Protein AF-A0A7R9ZVK0-F1 (afdb_monomer_lite)

pLDDT: mean 82.73, std 11.58, range [37.91, 97.81]

Radius of gyration: 20.9 Å; chains: 1; bounding box: 47×35×54 Å

Foldseek 3Di:
DQVLLVCCVPPVVVSQVVVVVDDDDDPDNGSVVVHHHDPDPDDPDDPPLLVVLLVVLLVVLVVLVVQVVVCVVVVNDDAQQQKEKEWEDEPPDPNVVSVVVVVVVDDPVDPPVCVSNVYNHYHYHHDNPQDPPIDMDMDGNPD

Structure (mmCIF, N/CA/C/O backbone):
data_AF-A0A7R9ZVK0-F1
#
_entry.id   AF-A0A7R9ZVK0-F1
#
loop_
_atom_site.group_PDB
_atom_site.id
_atom_site.type_symbol
_atom_site.label_atom_id
_atom_site.label_alt_id
_atom_site.label_comp_id
_atom_site.label_asym_id
_atom_site.label_entity_id
_atom_site.label_seq_id
_atom_site.pdbx_PDB_ins_code
_atom_site.Cartn_x
_atom_site.Cartn_y
_atom_site.Cartn_z
_atom_site.occupancy
_atom_site.B_iso_or_equiv
_atom_site.auth_seq_id
_atom_site.auth_comp_id
_atom_site.auth_asym_id
_atom_site.auth_atom_id
_atom_site.pdbx_PDB_model_num
ATOM 1 N N . GLU A 1 1 ? -7.997 0.784 15.897 1.00 87.06 1 GLU A N 1
ATOM 2 C CA . GLU A 1 1 ? -8.650 1.640 16.918 1.00 87.06 1 GLU A CA 1
ATOM 3 C C . GLU A 1 1 ? -8.411 3.143 16.729 1.00 87.06 1 GLU A C 1
ATOM 5 O O . GLU A 1 1 ? -9.390 3.866 16.601 1.00 87.06 1 GLU A O 1
ATOM 10 N N . ASN A 1 2 ? -7.164 3.638 16.667 1.00 90.12 2 ASN A N 1
ATOM 11 C CA . ASN A 1 2 ? -6.885 5.091 16.640 1.00 90.12 2 ASN A CA 1
ATOM 12 C C . ASN A 1 2 ? -7.571 5.864 15.502 1.00 90.12 2 ASN A C 1
ATOM 14 O O . ASN A 1 2 ? -8.146 6.915 15.765 1.00 90.12 2 ASN A O 1
ATOM 18 N N . LEU A 1 3 ? -7.560 5.342 14.268 1.00 91.19 3 LEU A N 1
ATOM 19 C CA . LEU A 1 3 ? -8.238 6.001 13.144 1.00 91.19 3 LEU A CA 1
ATOM 20 C C . LEU A 1 3 ? -9.750 6.107 13.379 1.00 91.19 3 LEU A C 1
ATOM 22 O O . LEU A 1 3 ? -10.310 7.180 13.193 1.00 91.19 3 LEU A O 1
ATOM 26 N N . ALA A 1 4 ? -10.389 5.029 13.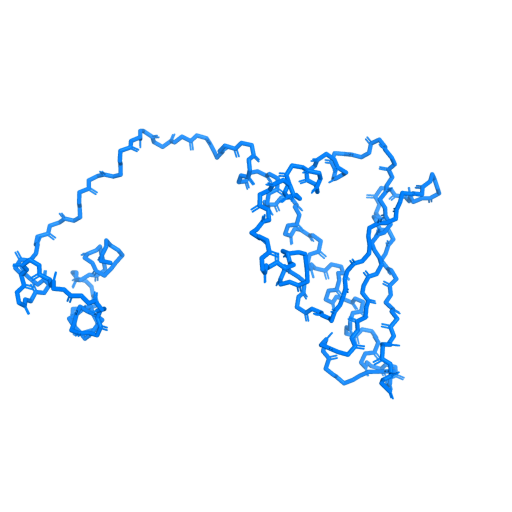847 1.00 92.88 4 ALA A N 1
ATOM 27 C CA . ALA A 1 4 ? -11.814 5.033 14.172 1.00 92.88 4 ALA A CA 1
ATOM 28 C C . ALA A 1 4 ? -12.135 6.108 15.227 1.00 92.88 4 ALA A C 1
ATOM 30 O O . ALA A 1 4 ? -13.077 6.876 15.054 1.00 92.88 4 ALA A O 1
ATOM 31 N N . ARG A 1 5 ? -11.304 6.232 16.275 1.00 93.06 5 ARG A N 1
ATOM 32 C CA . ARG A 1 5 ? -11.470 7.255 17.327 1.00 93.06 5 ARG A CA 1
ATOM 33 C C . ARG A 1 5 ? -11.295 8.674 16.782 1.00 93.06 5 ARG A C 1
ATOM 35 O O . ARG A 1 5 ? -12.055 9.560 17.155 1.00 93.06 5 ARG A O 1
ATOM 42 N N . ALA A 1 6 ? -10.333 8.885 15.883 1.00 92.56 6 ALA A N 1
ATOM 43 C CA . ALA A 1 6 ? -10.072 10.189 15.275 1.00 92.56 6 ALA A CA 1
ATOM 44 C C . ALA A 1 6 ? -11.215 10.663 14.358 1.00 92.56 6 ALA A C 1
ATOM 46 O O . ALA A 1 6 ? -11.490 11.860 14.300 1.00 92.56 6 ALA A O 1
ATOM 47 N N . VAL A 1 7 ? -11.895 9.743 13.661 1.00 94.75 7 VAL A N 1
ATOM 48 C CA . VAL A 1 7 ? -13.009 10.086 12.755 1.00 94.75 7 VAL A CA 1
ATOM 49 C C . VAL A 1 7 ? -14.382 10.081 13.433 1.00 94.75 7 VAL A C 1
ATOM 51 O O . VAL A 1 7 ? -15.333 10.616 12.863 1.00 94.75 7 VAL A O 1
ATOM 54 N N . ALA A 1 8 ? -14.500 9.528 14.646 1.00 95.56 8 ALA A N 1
ATOM 55 C CA . ALA A 1 8 ? -15.760 9.403 15.385 1.00 95.56 8 ALA A CA 1
ATOM 56 C C . ALA A 1 8 ? -16.574 10.706 15.541 1.00 95.56 8 ALA A C 1
ATOM 58 O O . ALA A 1 8 ? -17.798 10.627 15.439 1.00 95.56 8 ALA A O 1
ATOM 59 N N . PRO A 1 9 ? -15.972 11.903 15.723 1.00 94.75 9 PRO A N 1
ATOM 60 C CA . PRO A 1 9 ? -16.745 13.145 15.827 1.00 94.75 9 PRO A CA 1
ATOM 61 C C . PRO A 1 9 ? -17.498 13.545 14.549 1.00 94.75 9 PRO A C 1
ATOM 63 O O . PRO A 1 9 ? -18.431 14.338 14.623 1.00 94.75 9 PRO A O 1
ATOM 66 N N . VAL A 1 10 ? -17.090 13.029 13.383 1.00 97.06 10 VAL A N 1
ATOM 67 C CA . VAL A 1 10 ? -17.686 13.362 12.074 1.00 97.06 10 VAL A CA 1
ATOM 68 C C . VAL A 1 10 ? -18.463 12.175 11.506 1.00 97.06 10 VAL A C 1
ATOM 70 O O . VAL A 1 10 ? -19.576 12.333 11.015 1.00 97.06 10 VAL A O 1
ATOM 73 N N . LEU A 1 11 ? -17.893 10.973 11.595 1.00 97.31 11 LEU A N 1
ATOM 74 C CA . LEU A 1 11 ? -18.445 9.734 11.046 1.00 97.31 11 LEU A CA 1
ATOM 75 C C . LEU A 1 11 ? -18.948 8.822 12.172 1.00 97.31 11 LEU A C 1
ATOM 77 O O . LEU A 1 11 ? -18.554 7.665 12.249 1.00 97.31 11 LEU A O 1
ATOM 81 N N . CYS A 1 12 ? -19.790 9.345 13.066 1.00 96.31 12 CYS A N 1
ATOM 82 C CA . CYS A 1 12 ? -20.134 8.705 14.342 1.00 96.31 12 CYS A CA 1
ATOM 83 C C . CYS A 1 12 ? -20.680 7.273 14.210 1.00 96.31 12 CYS A C 1
ATOM 85 O O . CYS A 1 12 ? -20.154 6.369 14.854 1.00 96.31 12 CYS A O 1
ATOM 87 N N . HIS A 1 13 ? -21.677 7.044 13.351 1.00 97.44 13 HIS A N 1
ATOM 88 C CA . HIS A 1 13 ? -22.259 5.710 13.156 1.00 97.44 13 HIS A CA 1
ATOM 89 C C . HIS A 1 13 ? -21.244 4.730 12.553 1.00 97.44 13 HIS A C 1
ATOM 91 O O . HIS A 1 13 ? -21.041 3.650 13.090 1.00 97.44 13 HIS A O 1
ATOM 97 N N . LEU A 1 14 ? -20.527 5.142 11.500 1.00 97.81 14 LEU A N 1
ATOM 98 C CA . LEU A 1 14 ? -19.506 4.303 10.865 1.00 97.81 14 LEU A CA 1
ATOM 99 C C . LEU A 1 14 ? -18.353 3.982 11.823 1.00 97.81 14 LEU A C 1
ATOM 101 O O . LEU A 1 14 ? -17.822 2.877 11.819 1.00 97.81 14 LEU A O 1
ATOM 105 N N . ALA A 1 15 ? -17.944 4.954 12.634 1.00 96.56 15 ALA A N 1
ATOM 106 C CA . ALA A 1 15 ? -16.888 4.770 13.613 1.00 96.56 15 ALA A CA 1
ATOM 107 C C . ALA A 1 15 ? -17.302 3.772 14.703 1.00 96.56 15 ALA A C 1
ATOM 109 O O . ALA A 1 15 ? -16.479 2.947 15.094 1.00 96.56 15 ALA A O 1
ATOM 110 N N . GLU A 1 16 ? -18.560 3.810 15.150 1.00 96.38 16 GLU A N 1
ATOM 111 C CA . GLU A 1 16 ? -19.122 2.823 16.076 1.00 96.38 16 GLU A CA 1
ATOM 112 C C . GLU A 1 16 ? -19.218 1.435 15.426 1.00 96.38 16 GLU A C 1
ATOM 114 O O . GLU A 1 16 ? -18.773 0.462 16.026 1.00 96.38 16 GLU A O 1
ATOM 119 N N . ASP A 1 17 ? -19.679 1.329 14.179 1.00 97.00 17 ASP A N 1
ATOM 120 C CA . ASP A 1 17 ? -19.735 0.049 13.458 1.00 97.00 17 ASP A CA 1
ATOM 121 C C . ASP A 1 17 ? -18.341 -0.575 13.303 1.00 97.00 17 ASP A C 1
ATOM 123 O O . ASP A 1 17 ? -18.135 -1.757 13.591 1.00 97.00 17 ASP A O 1
ATOM 127 N N . VAL A 1 18 ? -17.348 0.233 12.909 1.00 95.50 18 VAL A N 1
ATOM 128 C CA . VAL A 1 18 ? -15.944 -0.196 12.849 1.00 95.50 18 VAL A CA 1
ATOM 129 C C . VAL A 1 18 ? -15.465 -0.617 14.232 1.00 95.50 18 VAL A C 1
ATOM 131 O O . VAL A 1 18 ? -14.829 -1.660 14.345 1.00 95.50 18 VAL A O 1
ATOM 134 N N . TRP A 1 19 ? -15.776 0.149 15.283 1.00 94.56 19 TRP A N 1
ATOM 135 C CA . TRP A 1 19 ? -15.425 -0.212 16.656 1.00 94.56 19 TRP A CA 1
ATOM 136 C C . TRP A 1 19 ? -15.979 -1.585 17.020 1.00 94.56 19 TRP A C 1
ATOM 138 O O . TRP A 1 19 ? -15.226 -2.415 17.516 1.00 94.56 19 TRP A O 1
ATOM 148 N N . GLN A 1 20 ? -17.248 -1.856 16.704 1.00 93.81 20 GLN A N 1
ATOM 149 C CA . GLN A 1 20 ? -17.891 -3.147 16.949 1.00 93.81 20 GLN A CA 1
ATOM 150 C C . GLN A 1 20 ? -17.300 -4.303 16.140 1.00 93.81 20 GLN A C 1
ATOM 152 O O . GLN A 1 20 ? -17.263 -5.433 16.631 1.00 93.81 20 GLN A O 1
ATOM 157 N N . ALA A 1 21 ? -16.790 -4.026 14.944 1.00 95.00 21 ALA A N 1
ATOM 158 C CA . ALA A 1 21 ? -16.187 -5.022 14.066 1.00 95.00 21 ALA A CA 1
ATOM 159 C C . ALA A 1 21 ? -14.704 -5.320 14.363 1.00 95.00 21 ALA A C 1
ATOM 161 O O . ALA A 1 21 ? -14.164 -6.288 13.823 1.00 95.00 21 ALA A O 1
ATOM 162 N N . LEU A 1 22 ? -14.018 -4.512 15.183 1.00 92.00 22 LEU A N 1
ATOM 163 C CA . LEU A 1 22 ? -12.599 -4.729 15.477 1.00 92.00 22 LEU A CA 1
ATOM 164 C C . LEU A 1 22 ? -12.378 -6.035 16.267 1.00 92.00 22 LEU A C 1
ATOM 166 O O . LEU A 1 22 ? -13.086 -6.283 17.249 1.00 92.00 22 LEU A O 1
ATOM 170 N N . PRO A 1 23 ? -11.386 -6.859 15.872 1.00 90.19 23 PRO A N 1
ATOM 171 C CA . PRO A 1 23 ? -11.084 -8.112 16.551 1.00 90.19 23 PRO A CA 1
ATOM 172 C C . PRO A 1 23 ? -10.446 -7.870 17.926 1.00 90.19 23 PRO A C 1
ATOM 174 O O . PRO A 1 23 ? -9.680 -6.925 18.111 1.00 90.19 23 PRO A O 1
ATOM 177 N N . GLY A 1 24 ? -10.705 -8.779 18.868 1.00 85.50 24 GLY A N 1
ATOM 178 C CA . GLY A 1 24 ? -10.161 -8.730 20.228 1.00 85.50 24 GLY A CA 1
ATOM 179 C C . GLY A 1 24 ? -11.076 -8.042 21.246 1.00 85.50 24 GLY A C 1
ATOM 180 O O . GLY A 1 24 ? -12.161 -7.556 20.925 1.00 85.50 24 GLY A O 1
ATOM 181 N N . THR A 1 25 ? -10.647 -8.046 22.510 1.00 78.75 25 THR A N 1
ATOM 182 C CA . THR A 1 25 ? -11.393 -7.417 23.607 1.00 78.75 25 THR A CA 1
ATOM 183 C C . THR A 1 25 ? -11.100 -5.926 23.634 1.00 78.75 25 THR A C 1
ATOM 185 O O . THR A 1 25 ? -9.965 -5.514 23.868 1.00 78.75 25 THR A O 1
ATOM 188 N N . ARG A 1 26 ? -12.135 -5.116 23.424 1.00 83.19 26 ARG A N 1
ATOM 189 C CA . ARG A 1 26 ? -12.048 -3.657 23.511 1.00 83.19 26 ARG A CA 1
ATOM 190 C C . ARG A 1 26 ? -12.162 -3.217 24.966 1.00 83.19 26 ARG A C 1
ATOM 192 O O . ARG A 1 26 ? -12.943 -3.789 25.721 1.00 83.19 26 ARG A O 1
ATOM 199 N N . ALA A 1 27 ? -11.385 -2.200 25.342 1.00 83.44 27 ALA A N 1
ATOM 200 C CA . ALA A 1 27 ? -11.432 -1.632 26.691 1.00 83.44 27 ALA A CA 1
ATOM 201 C C . ALA A 1 27 ? -12.814 -1.042 27.010 1.00 83.44 27 ALA A C 1
ATOM 203 O O . ALA A 1 27 ? -13.296 -1.186 28.127 1.00 83.44 27 ALA A O 1
ATOM 204 N N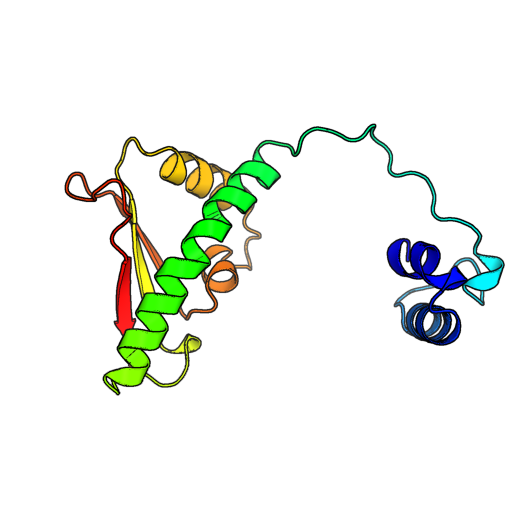 . GLU A 1 28 ? -13.457 -0.439 26.004 1.00 92.38 28 GLU A N 1
ATOM 205 C CA . GLU A 1 28 ? -14.764 0.199 26.133 1.00 92.38 28 GLU A CA 1
ATOM 206 C C . GLU A 1 28 ? -15.791 -0.400 25.160 1.00 92.38 28 GLU A C 1
ATOM 208 O O . GLU A 1 28 ? -15.455 -0.691 24.002 1.00 92.38 28 GLU A O 1
ATOM 213 N N . PRO A 1 29 ? -17.063 -0.536 25.580 1.00 92.31 29 PRO A N 1
ATOM 214 C CA . PRO A 1 29 ? -18.105 -1.160 24.773 1.00 92.31 29 PRO A CA 1
ATOM 215 C C . PRO A 1 29 ? -18.572 -0.290 23.601 1.00 92.31 29 PRO A C 1
ATOM 217 O O . PRO A 1 29 ? -19.192 -0.826 22.694 1.00 92.31 29 PRO A O 1
ATOM 220 N N . SER A 1 30 ? -18.273 1.014 23.592 1.00 94.75 30 SER A N 1
ATOM 221 C CA . SER A 1 30 ? -18.587 1.943 22.497 1.00 94.75 30 SER A CA 1
ATOM 222 C C . SER A 1 30 ? -17.431 2.910 22.269 1.00 94.75 30 SER A C 1
ATOM 224 O O . SER A 1 30 ? -16.738 3.306 23.211 1.00 94.75 30 SER A O 1
ATOM 226 N N . ILE A 1 31 ? -17.249 3.342 21.020 1.00 95.00 31 ILE A N 1
ATOM 227 C CA . ILE A 1 31 ? -16.191 4.286 20.665 1.00 95.00 31 ILE A CA 1
ATOM 228 C C . ILE A 1 31 ? -16.385 5.656 21.316 1.00 95.00 31 ILE A C 1
ATOM 230 O O . ILE A 1 31 ? -15.409 6.354 21.589 1.00 95.00 31 ILE A O 1
ATOM 234 N N . PHE A 1 32 ? -17.629 6.027 21.626 1.00 94.44 32 PHE A N 1
ATOM 235 C CA . PHE A 1 32 ? -17.945 7.293 22.291 1.00 94.44 32 PHE A CA 1
ATOM 236 C C . PHE A 1 32 ? -17.479 7.325 23.750 1.00 94.44 32 PHE A C 1
ATOM 238 O O . PHE A 1 32 ? -17.289 8.403 24.309 1.00 94.44 32 PHE A O 1
ATOM 245 N N . LEU A 1 33 ? -17.250 6.153 24.348 1.00 95.12 33 LEU A N 1
ATOM 246 C CA . LEU A 1 33 ? -16.676 6.010 25.686 1.00 95.12 33 LEU A CA 1
ATOM 247 C C . LEU A 1 33 ? -15.147 5.927 25.651 1.00 95.12 33 LEU A C 1
ATOM 249 O O . LEU A 1 33 ? -14.489 6.239 26.637 1.00 95.12 33 LEU A O 1
ATOM 253 N N . ALA A 1 34 ? -14.568 5.573 24.501 1.00 90.81 34 ALA A N 1
ATOM 254 C CA . ALA A 1 34 ? -13.130 5.388 24.358 1.00 90.81 34 ALA A CA 1
ATOM 255 C C . ALA A 1 34 ? -12.330 6.701 24.438 1.00 90.81 34 ALA A C 1
ATOM 257 O O . ALA A 1 34 ? -11.116 6.653 24.611 1.00 90.81 34 ALA A O 1
ATOM 258 N N . GLY A 1 35 ? -12.951 7.876 24.294 1.00 89.19 35 GLY A N 1
ATOM 259 C CA . GLY A 1 35 ? -12.259 9.173 24.311 1.00 89.19 35 GLY A CA 1
ATOM 260 C C . GLY A 1 35 ? -11.273 9.376 23.145 1.00 89.19 35 GLY A C 1
ATOM 261 O O . GLY A 1 35 ? -11.220 8.583 22.200 1.00 89.19 35 GLY A O 1
ATOM 262 N N . TRP A 1 36 ? -10.465 10.442 23.205 1.00 88.25 36 TRP A N 1
ATOM 263 C CA . TRP A 1 36 ? -9.548 10.826 22.119 1.00 88.25 36 TRP A CA 1
ATOM 264 C C . TRP A 1 36 ? -8.323 9.911 22.005 1.00 88.25 36 TRP A C 1
ATOM 266 O O . TRP A 1 36 ? -7.741 9.518 23.019 1.00 88.25 36 TRP A O 1
ATOM 276 N N . CYS A 1 37 ? -7.905 9.594 20.773 1.00 84.62 37 CYS A N 1
ATOM 277 C CA . CYS A 1 37 ? -6.726 8.764 20.529 1.00 84.62 37 CYS A CA 1
ATOM 278 C C . CYS A 1 37 ? -5.486 9.332 21.232 1.00 84.62 37 CYS A C 1
ATOM 280 O O . CYS A 1 37 ? -5.244 10.541 21.204 1.00 84.62 37 CYS A O 1
ATOM 282 N N . ALA A 1 38 ? -4.694 8.451 21.852 1.00 80.12 38 ALA A N 1
ATOM 283 C CA . ALA A 1 38 ? -3.431 8.866 22.443 1.00 80.12 38 ALA A CA 1
ATOM 284 C C . ALA A 1 38 ? -2.547 9.497 21.351 1.00 80.12 38 ALA A C 1
ATOM 286 O O . ALA A 1 38 ? -2.537 8.990 20.222 1.00 80.12 38 ALA A O 1
ATOM 287 N N . PRO A 1 39 ? -1.828 10.592 21.654 1.00 75.31 39 PRO A N 1
ATOM 288 C CA . PRO A 1 39 ? -0.873 11.151 20.713 1.00 75.31 39 PRO A CA 1
ATOM 289 C C . PRO A 1 39 ? 0.129 10.067 20.316 1.00 75.31 39 PRO A C 1
ATOM 291 O O . PRO A 1 39 ? 0.570 9.277 21.155 1.00 75.31 39 PRO A O 1
ATOM 294 N N . PHE A 1 40 ? 0.466 10.011 19.028 1.00 70.88 40 PHE A N 1
ATOM 295 C CA . PHE A 1 40 ? 1.482 9.083 18.554 1.00 70.88 40 PHE A CA 1
ATOM 296 C C . PHE A 1 40 ? 2.804 9.393 19.274 1.00 70.88 40 PHE A C 1
ATOM 298 O O . PHE A 1 40 ? 3.211 10.558 19.308 1.00 70.88 40 PHE A O 1
ATOM 305 N N . PRO A 1 41 ? 3.461 8.398 19.895 1.00 67.44 41 PRO A N 1
ATOM 306 C CA . PRO A 1 41 ? 4.759 8.616 20.510 1.00 67.44 41 PRO A CA 1
ATOM 307 C C . PRO A 1 41 ? 5.766 8.960 19.407 1.00 67.44 41 PRO A C 1
ATOM 309 O O . PRO A 1 41 ? 6.062 8.137 18.545 1.00 67.44 41 PRO A O 1
ATOM 312 N N . GLY A 1 42 ? 6.251 10.201 19.428 1.00 62.44 42 GLY A N 1
ATOM 313 C CA . GLY A 1 42 ? 7.143 10.765 18.418 1.00 62.44 42 GLY A CA 1
ATOM 314 C C . GLY A 1 42 ? 6.575 12.068 17.862 1.00 62.44 42 GLY A C 1
ATOM 315 O O . GLY A 1 42 ? 5.520 12.080 17.234 1.00 62.44 42 GLY A O 1
ATOM 316 N N . SER A 1 43 ? 7.287 13.177 18.092 1.00 55.88 43 SER A N 1
ATOM 317 C CA . SER A 1 43 ? 7.141 14.411 17.304 1.00 55.88 43 SER A CA 1
ATOM 318 C C . SER A 1 43 ? 7.049 14.049 15.828 1.00 55.88 43 SER A C 1
ATOM 320 O O . SER A 1 43 ? 7.746 13.119 15.461 1.00 55.88 43 SER A O 1
ATOM 322 N N . VAL A 1 44 ? 6.262 14.754 15.010 1.00 59.97 44 VAL A N 1
ATOM 323 C CA . VAL A 1 44 ? 6.224 14.619 13.538 1.00 59.97 44 VAL A CA 1
ATOM 324 C C . VAL A 1 44 ? 7.647 14.401 13.002 1.00 59.97 44 VAL A C 1
ATOM 326 O O . VAL A 1 44 ? 8.406 15.353 12.841 1.00 59.97 44 VAL A O 1
ATOM 329 N N . VAL A 1 45 ? 8.057 13.137 12.863 1.00 61.03 45 VAL A N 1
ATOM 330 C CA . VAL A 1 45 ? 9.420 12.784 12.478 1.00 61.03 45 VAL A CA 1
ATOM 331 C C . VAL A 1 45 ? 9.389 12.863 10.972 1.00 61.03 45 VAL A C 1
ATOM 333 O O . VAL A 1 45 ? 8.497 12.279 10.348 1.00 61.03 45 VAL A O 1
ATOM 336 N N . GLU A 1 46 ? 10.342 13.587 10.391 1.00 71.19 46 GLU A N 1
ATOM 337 C CA . GLU A 1 46 ? 10.667 13.413 8.980 1.00 71.19 46 GLU A CA 1
ATOM 338 C C . GLU A 1 46 ? 10.609 11.917 8.643 1.00 71.19 46 GLU A C 1
ATOM 340 O O . GLU A 1 46 ? 11.149 11.112 9.414 1.00 71.19 46 GLU A O 1
ATOM 345 N N . PRO A 1 47 ? 9.922 11.512 7.559 1.00 73.69 47 PRO A N 1
ATOM 346 C CA . PRO A 1 47 ? 9.725 10.102 7.279 1.00 73.69 47 PRO A CA 1
ATOM 347 C C . PRO A 1 47 ? 11.083 9.409 7.308 1.00 73.69 47 PRO A C 1
ATOM 349 O O . PRO A 1 47 ? 12.006 9.871 6.640 1.00 73.69 47 PRO A O 1
ATOM 352 N N . GLY A 1 48 ? 11.233 8.349 8.107 1.00 81.56 48 GLY A N 1
ATOM 353 C CA . GLY A 1 48 ? 12.489 7.601 8.170 1.00 81.56 48 GLY A CA 1
ATOM 354 C C . GLY A 1 48 ? 12.902 7.099 6.783 1.00 81.56 48 GLY A C 1
ATOM 355 O O . GLY A 1 48 ? 12.071 7.047 5.873 1.00 81.56 48 GLY A O 1
ATOM 356 N N . ALA A 1 49 ? 14.169 6.706 6.619 1.00 82.69 49 ALA A N 1
ATOM 357 C CA . ALA A 1 49 ? 14.686 6.207 5.339 1.00 82.69 49 ALA A CA 1
ATOM 358 C C . ALA A 1 49 ? 13.750 5.180 4.652 1.00 82.69 49 ALA A C 1
ATOM 360 O O . ALA A 1 49 ? 13.382 5.434 3.507 1.00 82.69 49 ALA A O 1
ATOM 361 N N . PRO A 1 50 ? 13.177 4.178 5.360 1.00 82.00 50 PRO A N 1
ATOM 362 C CA . PRO A 1 50 ? 12.194 3.255 4.780 1.00 82.00 50 PRO A CA 1
ATOM 363 C C . PRO A 1 50 ? 10.975 3.910 4.123 1.00 82.00 50 PRO A C 1
ATOM 365 O O . PRO A 1 50 ? 10.517 3.483 3.067 1.00 82.00 50 PRO A O 1
ATOM 368 N N . VAL A 1 51 ? 10.420 4.952 4.749 1.00 84.88 51 VAL A N 1
ATOM 369 C CA . VAL A 1 51 ? 9.215 5.627 4.248 1.00 84.88 51 VAL A CA 1
ATOM 370 C C . VAL A 1 51 ? 9.552 6.492 3.034 1.00 84.88 51 VAL A C 1
ATOM 372 O O . VAL A 1 51 ? 8.727 6.619 2.128 1.00 84.88 51 VAL A O 1
ATOM 375 N N . ARG A 1 52 ? 10.759 7.072 2.990 1.00 86.50 52 ARG A N 1
ATOM 376 C CA . ARG A 1 52 ? 11.246 7.807 1.814 1.00 86.50 52 ARG A CA 1
ATOM 377 C C . ARG A 1 52 ? 11.521 6.861 0.648 1.00 86.50 52 ARG A C 1
ATOM 379 O O . ARG A 1 52 ? 10.961 7.080 -0.420 1.00 86.50 52 ARG A O 1
ATOM 386 N N . ALA A 1 53 ? 12.246 5.770 0.891 1.00 85.12 53 ALA A N 1
ATOM 387 C CA . ALA A 1 53 ? 12.493 4.730 -0.101 1.00 85.12 53 ALA A CA 1
ATOM 388 C C . ALA A 1 53 ? 11.180 4.170 -0.673 1.00 85.12 53 ALA A C 1
ATOM 390 O O . ALA A 1 53 ? 11.028 4.070 -1.888 1.00 85.12 53 ALA A O 1
ATOM 391 N N . LEU A 1 54 ? 10.180 3.900 0.182 1.00 86.06 54 LEU A N 1
ATOM 392 C CA . LEU A 1 54 ? 8.850 3.463 -0.261 1.00 86.06 54 LEU A CA 1
ATOM 393 C C . LEU A 1 54 ? 8.164 4.504 -1.148 1.00 86.06 54 LEU A C 1
ATOM 395 O O . LEU A 1 54 ? 7.567 4.147 -2.160 1.00 86.06 54 LEU A O 1
ATOM 399 N N . ARG A 1 55 ? 8.227 5.788 -0.781 1.00 86.56 55 ARG A N 1
ATOM 400 C CA . ARG A 1 55 ? 7.629 6.872 -1.571 1.00 86.56 55 ARG A CA 1
ATOM 401 C C . ARG A 1 55 ? 8.255 6.968 -2.960 1.00 86.56 55 ARG A C 1
ATOM 403 O O . ARG A 1 55 ? 7.525 7.154 -3.927 1.00 86.56 55 ARG A O 1
ATOM 410 N N . GLU A 1 56 ? 9.571 6.831 -3.054 1.00 85.44 56 GLU A N 1
ATOM 411 C CA . GLU A 1 56 ? 10.286 6.871 -4.331 1.00 85.44 56 GLU A CA 1
ATOM 412 C C . GLU A 1 56 ? 9.999 5.618 -5.169 1.00 85.44 56 GLU A C 1
ATOM 414 O O . GLU A 1 56 ? 9.667 5.734 -6.345 1.00 85.44 56 GLU A O 1
ATOM 419 N N . ALA A 1 57 ? 9.974 4.427 -4.564 1.00 84.31 57 ALA A N 1
ATOM 420 C CA . ALA A 1 57 ? 9.590 3.199 -5.264 1.00 84.31 57 ALA A CA 1
ATOM 421 C C . ALA A 1 57 ? 8.126 3.216 -5.746 1.00 84.31 57 ALA A C 1
ATOM 423 O O . ALA A 1 57 ? 7.811 2.670 -6.803 1.00 84.31 57 ALA A O 1
ATOM 424 N N . LEU A 1 58 ? 7.217 3.873 -5.012 1.00 87.81 58 LEU A N 1
ATOM 425 C CA . LEU A 1 58 ? 5.826 4.060 -5.437 1.00 87.81 58 LEU A CA 1
ATOM 426 C C . LEU A 1 58 ? 5.704 4.885 -6.725 1.00 87.81 58 LEU A C 1
ATOM 428 O O . LEU A 1 58 ? 4.727 4.694 -7.450 1.00 87.81 58 LEU A O 1
ATOM 432 N N . ALA A 1 59 ? 6.677 5.747 -7.041 1.00 86.00 59 ALA A N 1
ATOM 433 C CA . ALA A 1 59 ? 6.679 6.506 -8.291 1.00 86.00 59 ALA A CA 1
ATOM 434 C C . ALA A 1 59 ? 6.757 5.587 -9.522 1.00 86.00 59 ALA A C 1
ATOM 436 O O . ALA A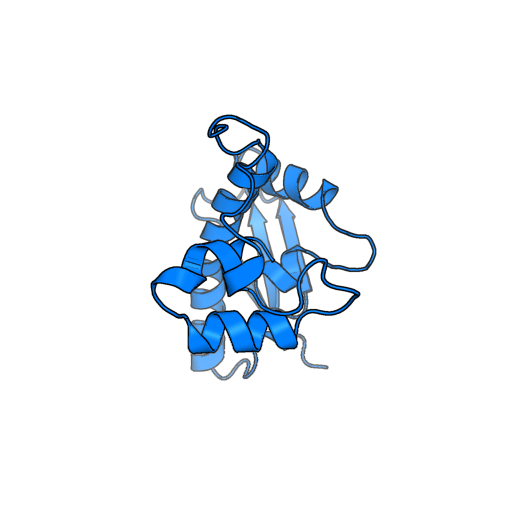 1 59 ? 6.157 5.891 -10.549 1.00 86.00 59 ALA A O 1
ATOM 437 N N . LEU A 1 60 ? 7.376 4.405 -9.398 1.00 85.56 60 LEU A N 1
ATOM 438 C CA . LEU A 1 60 ? 7.426 3.407 -10.471 1.00 85.56 60 LEU A CA 1
ATOM 439 C C . LEU A 1 60 ? 6.056 2.803 -10.812 1.00 85.56 60 LEU A C 1
ATOM 441 O O . LEU A 1 60 ? 5.893 2.209 -11.877 1.00 85.56 60 LEU A O 1
ATOM 445 N N . ARG A 1 61 ? 5.035 2.951 -9.955 1.00 88.62 61 ARG A N 1
ATOM 446 C CA . ARG A 1 61 ? 3.699 2.410 -10.255 1.00 88.62 61 ARG A CA 1
ATOM 447 C C . ARG A 1 61 ? 3.080 3.048 -11.491 1.00 88.62 61 ARG A C 1
ATOM 449 O O . ARG A 1 61 ? 2.344 2.372 -12.203 1.00 88.62 61 ARG A O 1
ATOM 456 N N . GLU A 1 62 ? 3.346 4.325 -11.742 1.00 89.44 62 GLU A N 1
ATOM 457 C CA . GLU A 1 62 ? 2.814 5.024 -12.911 1.00 89.44 62 GLU A CA 1
ATOM 458 C C . GLU A 1 62 ? 3.353 4.445 -14.234 1.00 89.44 62 GLU A C 1
ATOM 460 O O . GLU A 1 62 ? 2.535 3.984 -15.040 1.00 89.44 62 GLU A O 1
ATOM 465 N N . PRO A 1 63 ? 4.679 4.348 -14.460 1.00 87.50 63 PRO A N 1
ATOM 466 C CA . PRO A 1 63 ? 5.210 3.749 -15.680 1.00 87.50 63 PRO A CA 1
ATOM 467 C C . PRO A 1 63 ? 4.899 2.246 -15.799 1.00 87.50 63 PRO A C 1
ATOM 469 O O . PRO A 1 63 ? 4.595 1.791 -16.905 1.00 87.50 63 PRO A O 1
ATOM 472 N N . VAL A 1 64 ? 4.864 1.478 -14.696 1.00 88.69 64 VAL A N 1
ATOM 473 C CA . VAL A 1 64 ? 4.427 0.064 -14.731 1.00 88.69 64 VAL A CA 1
ATOM 474 C C . VAL A 1 64 ? 2.972 -0.049 -15.195 1.00 88.69 64 VAL A C 1
ATOM 476 O O . VAL A 1 64 ? 2.671 -0.820 -16.106 1.00 88.69 64 VAL A O 1
ATOM 479 N N . ASN A 1 65 ? 2.061 0.748 -14.630 1.00 90.69 65 ASN A N 1
ATOM 480 C CA . ASN A 1 65 ? 0.656 0.745 -15.040 1.00 90.69 65 ASN A CA 1
ATOM 481 C C . ASN A 1 65 ? 0.485 1.169 -16.503 1.00 90.69 65 ASN A C 1
ATOM 483 O O . ASN A 1 65 ? -0.325 0.580 -17.220 1.00 90.69 65 ASN A O 1
ATOM 487 N N . ALA A 1 66 ? 1.259 2.153 -16.968 1.00 89.62 66 ALA A N 1
ATOM 488 C CA . ALA A 1 66 ? 1.248 2.569 -18.365 1.00 89.62 66 ALA A CA 1
ATOM 489 C C . ALA A 1 66 ? 1.724 1.447 -19.303 1.00 89.62 66 ALA A C 1
ATOM 491 O O . ALA A 1 66 ? 1.165 1.263 -20.386 1.00 89.62 66 ALA A O 1
ATOM 492 N N . ALA A 1 67 ? 2.740 0.678 -18.903 1.00 88.88 67 ALA A N 1
ATOM 493 C CA . ALA A 1 67 ? 3.187 -0.494 -19.645 1.00 88.88 67 ALA A CA 1
ATOM 494 C C . ALA A 1 67 ? 2.114 -1.599 -19.663 1.00 88.88 67 ALA A C 1
ATOM 496 O O . ALA A 1 67 ? 1.816 -2.126 -20.737 1.00 88.88 67 ALA A O 1
ATOM 497 N N . LEU A 1 68 ? 1.474 -1.884 -18.522 1.00 89.62 68 LEU A N 1
ATOM 498 C CA . LEU A 1 68 ? 0.407 -2.889 -18.420 1.00 89.62 68 LEU A CA 1
ATOM 499 C C . LEU A 1 68 ? -0.768 -2.522 -19.327 1.00 89.62 68 LEU A C 1
ATOM 501 O O . LEU A 1 68 ? -1.304 -3.361 -20.045 1.00 89.62 68 LEU A O 1
ATOM 505 N N . GLU A 1 69 ? -1.139 -1.245 -19.349 1.00 91.06 69 GLU A N 1
ATOM 506 C CA . GLU A 1 69 ? -2.238 -0.764 -20.176 1.00 91.06 69 GLU A CA 1
ATOM 507 C C . GLU A 1 69 ? -1.917 -0.813 -21.677 1.00 91.06 69 GLU A C 1
ATOM 509 O O . GLU A 1 69 ? -2.785 -1.136 -22.489 1.00 91.06 69 GLU A O 1
ATOM 514 N N . ARG A 1 70 ? -0.662 -0.555 -22.070 1.00 89.19 70 ARG A N 1
ATOM 515 C CA . ARG A 1 70 ? -0.213 -0.775 -23.455 1.00 89.19 70 ARG A CA 1
ATOM 516 C C . ARG A 1 70 ? -0.326 -2.247 -23.848 1.00 89.19 70 ARG A C 1
ATOM 518 O O . ARG A 1 70 ? -0.831 -2.537 -24.931 1.00 89.19 70 ARG A O 1
ATOM 525 N N . ALA A 1 71 ? 0.088 -3.159 -22.971 1.00 87.12 71 ALA A N 1
ATOM 526 C CA . ALA A 1 71 ? 0.004 -4.596 -23.216 1.00 87.12 71 ALA A CA 1
ATOM 527 C C . ALA A 1 71 ? -1.454 -5.086 -23.327 1.00 87.12 71 ALA A C 1
ATOM 529 O O . ALA A 1 71 ? -1.770 -5.850 -24.241 1.00 87.12 71 ALA A O 1
ATOM 530 N N . ARG A 1 72 ? -2.368 -4.571 -22.488 1.00 88.31 72 ARG A N 1
ATOM 531 C CA . ARG A 1 72 ? -3.815 -4.838 -22.609 1.00 88.31 72 ARG A CA 1
ATOM 532 C C . ARG A 1 72 ? -4.384 -4.373 -23.941 1.00 88.31 72 ARG A C 1
ATOM 534 O O . ARG A 1 72 ? -5.086 -5.126 -24.609 1.00 88.31 72 ARG A O 1
ATOM 541 N N . LYS A 1 73 ? -4.055 -3.150 -24.365 1.00 89.38 73 LYS A N 1
ATOM 542 C CA . LYS A 1 73 ? -4.510 -2.599 -25.654 1.00 89.38 73 LYS A CA 1
ATOM 543 C C . LYS A 1 73 ? -3.975 -3.377 -26.855 1.00 89.38 73 LYS A C 1
ATOM 545 O O . LYS A 1 73 ? -4.657 -3.450 -27.871 1.00 89.38 73 LYS A O 1
ATOM 550 N N . ALA A 1 74 ? -2.786 -3.965 -26.733 1.00 88.50 74 ALA A N 1
ATOM 551 C CA . ALA A 1 74 ? -2.211 -4.850 -27.742 1.00 88.50 74 ALA A CA 1
ATOM 552 C C . ALA A 1 74 ? -2.822 -6.268 -27.735 1.00 88.50 74 ALA A C 1
ATOM 554 O O . ALA A 1 74 ? -2.483 -7.072 -28.598 1.00 88.50 74 ALA A O 1
ATOM 555 N N . GLY A 1 75 ? -3.705 -6.585 -26.779 1.00 86.19 75 GLY A N 1
ATOM 556 C CA . GLY A 1 75 ? -4.304 -7.912 -26.626 1.00 86.19 75 GLY A CA 1
ATOM 557 C C . GLY A 1 75 ? -3.338 -8.974 -26.096 1.00 86.19 75 GLY A C 1
ATOM 558 O O . GLY A 1 75 ? -3.641 -10.159 -26.186 1.00 86.19 75 GLY A O 1
ATOM 559 N N . ALA A 1 76 ? -2.182 -8.568 -25.562 1.00 82.81 76 ALA A N 1
ATOM 560 C CA . ALA A 1 76 ? -1.149 -9.485 -25.084 1.00 82.81 76 ALA A CA 1
ATOM 561 C C . ALA A 1 76 ? -1.454 -10.069 -23.692 1.00 82.81 76 ALA A C 1
ATOM 563 O O . ALA A 1 76 ? -0.890 -11.094 -23.332 1.00 82.81 76 ALA A O 1
ATOM 564 N N . MET A 1 77 ? -2.315 -9.412 -22.904 1.00 81.25 77 MET A N 1
ATOM 565 C CA . MET A 1 77 ? -2.701 -9.839 -21.552 1.00 81.25 77 MET A CA 1
ATOM 566 C C . MET A 1 77 ? -4.028 -9.212 -21.123 1.00 81.25 77 MET A C 1
ATOM 568 O O . MET A 1 77 ? -4.388 -8.129 -21.593 1.00 81.25 77 MET A O 1
ATOM 572 N N . GLY A 1 78 ? -4.745 -9.879 -20.216 1.00 79.81 78 GLY A N 1
ATOM 573 C CA . GLY A 1 78 ? -5.987 -9.377 -19.635 1.00 79.81 78 GLY A CA 1
ATOM 574 C C . GLY A 1 78 ? -5.760 -8.806 -18.238 1.00 79.81 78 GLY A C 1
ATOM 575 O O . GLY A 1 78 ? -5.922 -7.602 -17.996 1.00 79.81 78 GLY A O 1
ATOM 576 N N . ALA A 1 79 ? -5.363 -9.669 -17.304 1.00 85.81 79 ALA A N 1
ATOM 577 C CA . ALA A 1 79 ? -5.148 -9.292 -15.912 1.00 85.81 79 ALA A CA 1
ATOM 578 C C . ALA A 1 79 ? -3.691 -8.869 -15.661 1.00 85.81 79 ALA A C 1
ATOM 580 O O . ALA A 1 79 ? -2.759 -9.430 -16.221 1.00 85.81 79 ALA A O 1
ATOM 581 N N . ALA A 1 80 ? -3.467 -7.901 -14.761 1.00 84.44 80 ALA A N 1
ATOM 582 C CA . ALA A 1 80 ? -2.098 -7.528 -14.363 1.00 84.44 80 ALA A CA 1
ATOM 583 C C . ALA A 1 80 ? -1.349 -8.688 -13.680 1.00 84.44 80 ALA A C 1
ATOM 585 O O . ALA A 1 80 ? -0.134 -8.795 -13.786 1.00 84.44 80 ALA A O 1
ATOM 586 N N . LEU A 1 81 ? -2.095 -9.583 -13.028 1.00 88.12 81 LEU A N 1
ATOM 587 C CA . LEU A 1 81 ? -1.580 -10.794 -12.389 1.00 88.12 81 LEU A CA 1
ATOM 588 C C . LEU A 1 81 ? -1.120 -11.876 -13.382 1.00 88.12 81 LEU A C 1
ATOM 590 O O . LEU A 1 81 ? -0.726 -12.941 -12.935 1.00 88.12 81 LEU A O 1
ATOM 594 N N . GLU A 1 82 ? -1.189 -11.635 -14.691 1.00 87.75 82 GLU A N 1
ATOM 595 C CA . GLU A 1 82 ? -0.617 -12.503 -15.736 1.00 87.75 82 GLU A CA 1
ATOM 596 C C . GLU A 1 82 ? 0.739 -11.970 -16.233 1.00 87.75 82 GLU A C 1
ATOM 598 O O . GLU A 1 82 ? 1.336 -12.530 -17.152 1.00 87.75 82 GLU A O 1
ATOM 603 N N . ALA A 1 83 ? 1.198 -10.838 -15.692 1.00 89.25 83 ALA A N 1
ATOM 604 C CA . ALA A 1 83 ? 2.392 -10.148 -16.152 1.00 89.25 83 ALA A CA 1
ATOM 605 C C . ALA A 1 83 ? 3.557 -10.340 -15.182 1.00 89.25 83 ALA A C 1
ATOM 607 O O . ALA A 1 83 ? 3.417 -10.090 -13.985 1.00 89.25 83 ALA A O 1
ATOM 608 N N . LYS A 1 84 ? 4.733 -10.641 -15.727 1.00 90.88 84 LYS A N 1
ATOM 609 C CA . LYS A 1 84 ? 6.019 -10.446 -15.065 1.00 90.88 84 LYS A CA 1
ATOM 610 C C . LYS A 1 84 ? 6.582 -9.086 -15.472 1.00 90.88 84 LYS A C 1
ATOM 612 O O . LYS A 1 84 ? 6.699 -8.785 -16.660 1.00 90.88 84 LYS A O 1
ATOM 617 N N . ALA A 1 85 ? 6.920 -8.257 -14.488 1.00 88.88 85 ALA A N 1
ATOM 618 C CA . ALA A 1 85 ? 7.525 -6.952 -14.717 1.00 88.88 85 ALA A CA 1
ATOM 619 C C . ALA A 1 85 ? 9.041 -7.008 -14.526 1.00 88.88 85 ALA A C 1
ATOM 621 O O . ALA A 1 85 ? 9.516 -7.344 -13.444 1.00 88.88 85 ALA A O 1
ATOM 622 N N . THR A 1 86 ? 9.793 -6.619 -15.550 1.00 90.06 86 THR A N 1
ATOM 623 C CA . THR A 1 86 ? 11.243 -6.442 -15.467 1.00 90.06 86 THR A CA 1
ATOM 624 C C . THR A 1 86 ? 11.555 -4.952 -15.411 1.00 90.06 86 THR A C 1
ATOM 626 O O . THR A 1 86 ? 11.284 -4.210 -16.359 1.00 90.06 86 THR A O 1
ATOM 629 N N . ILE A 1 87 ? 12.099 -4.510 -14.281 1.00 86.56 87 ILE A N 1
ATOM 630 C CA . ILE A 1 87 ? 12.463 -3.120 -14.014 1.00 86.56 87 ILE A CA 1
ATOM 631 C C . ILE A 1 87 ? 13.969 -2.993 -14.209 1.00 86.56 87 ILE A C 1
ATOM 633 O O . ILE A 1 87 ? 14.747 -3.583 -13.458 1.00 86.56 87 ILE A O 1
ATOM 637 N N . TYR A 1 88 ? 14.375 -2.226 -15.216 1.00 86.25 88 TYR A N 1
ATOM 638 C CA . TYR A 1 88 ? 15.779 -1.942 -15.473 1.00 86.25 88 TYR A CA 1
ATOM 639 C C . TYR A 1 88 ? 16.184 -0.685 -14.722 1.00 86.25 88 TYR A C 1
ATOM 641 O O . TYR A 1 88 ? 15.577 0.370 -14.892 1.00 86.25 88 TYR A O 1
ATOM 649 N N . VAL A 1 89 ? 17.213 -0.814 -13.894 1.00 84.94 89 VAL A N 1
ATOM 650 C CA . VAL A 1 89 ? 17.674 0.248 -13.006 1.00 84.94 89 VAL A CA 1
ATOM 651 C C . VAL A 1 89 ? 19.149 0.501 -13.274 1.00 84.94 89 VAL A C 1
ATOM 653 O O . VAL A 1 89 ? 19.963 -0.426 -13.276 1.00 84.94 89 VAL A O 1
ATOM 656 N N . HIS A 1 90 ? 19.515 1.767 -13.466 1.00 81.69 90 HIS A N 1
ATOM 657 C CA . HIS A 1 90 ? 20.918 2.128 -13.641 1.00 81.69 90 HIS A CA 1
ATOM 658 C C . HIS A 1 90 ? 21.708 1.852 -12.341 1.00 81.69 90 HIS A C 1
ATOM 660 O O . HIS A 1 90 ? 21.235 2.239 -11.260 1.00 81.69 90 HIS A O 1
ATOM 666 N N . PRO A 1 91 ? 22.924 1.261 -12.389 1.00 78.31 91 PRO A N 1
ATOM 667 C CA . PRO A 1 91 ? 23.643 0.816 -11.186 1.00 78.31 91 PRO A CA 1
ATOM 668 C C . PRO A 1 91 ? 23.989 1.911 -10.173 1.00 78.31 91 PRO A C 1
ATOM 670 O O . PRO A 1 91 ? 24.238 1.609 -9.005 1.00 78.31 91 PRO A O 1
ATOM 673 N N . THR A 1 92 ? 24.026 3.171 -10.614 1.00 77.88 92 THR A N 1
ATOM 674 C CA . THR A 1 92 ? 24.318 4.346 -9.774 1.00 77.88 92 THR A CA 1
ATOM 675 C C . THR A 1 92 ? 23.079 5.176 -9.427 1.00 77.88 92 THR A C 1
ATOM 677 O O . THR A 1 92 ? 23.218 6.286 -8.915 1.00 77.88 92 THR A O 1
ATOM 680 N N . SER A 1 93 ? 21.876 4.704 -9.759 1.00 80.94 93 SER A N 1
ATOM 681 C CA . SER A 1 93 ? 20.640 5.433 -9.466 1.00 80.94 93 SER A CA 1
ATOM 682 C C . SER A 1 93 ? 20.312 5.408 -7.969 1.00 80.94 93 SER A C 1
ATOM 684 O O . SER A 1 93 ? 20.577 4.428 -7.270 1.00 80.94 93 SER A O 1
ATOM 686 N N . ALA A 1 94 ? 19.670 6.472 -7.479 1.00 80.62 94 ALA A N 1
ATOM 687 C CA . ALA A 1 94 ? 19.103 6.493 -6.127 1.00 80.62 94 ALA A CA 1
ATOM 688 C C . ALA A 1 94 ? 18.008 5.424 -5.954 1.00 80.62 94 ALA A C 1
ATOM 690 O O . ALA A 1 94 ? 17.848 4.854 -4.876 1.00 80.62 94 ALA A O 1
ATOM 691 N N . LEU A 1 95 ? 17.307 5.089 -7.043 1.00 82.25 95 LEU A N 1
ATOM 692 C CA . LEU A 1 95 ? 16.283 4.056 -7.051 1.00 82.25 95 LEU A CA 1
ATOM 693 C C . LEU A 1 95 ? 16.836 2.683 -6.661 1.00 82.25 95 LEU A C 1
ATOM 695 O O . LEU A 1 95 ? 16.190 1.981 -5.888 1.00 82.25 95 LEU A O 1
ATOM 699 N N . LYS A 1 96 ? 18.035 2.316 -7.129 1.00 83.62 96 LYS A N 1
ATOM 700 C CA . LYS A 1 96 ? 18.691 1.072 -6.710 1.00 83.62 96 LYS A CA 1
ATOM 701 C C . LYS A 1 96 ? 18.802 0.999 -5.188 1.00 83.62 96 LYS A C 1
ATOM 703 O O . LYS A 1 96 ? 18.377 0.011 -4.597 1.00 83.62 96 LYS A O 1
ATOM 708 N N . GLN A 1 97 ? 19.331 2.052 -4.566 1.00 82.75 97 GLN A N 1
ATOM 709 C CA . GLN A 1 97 ? 19.494 2.097 -3.116 1.00 82.75 97 GLN A CA 1
ATOM 710 C C . GLN A 1 97 ? 18.140 1.979 -2.403 1.00 82.75 97 GLN A C 1
ATOM 712 O O . GLN A 1 97 ? 18.017 1.221 -1.448 1.00 82.75 97 GLN A O 1
ATOM 717 N N . ASN A 1 98 ? 17.102 2.656 -2.897 1.00 84.81 98 ASN A N 1
ATOM 718 C CA . ASN A 1 98 ? 15.760 2.556 -2.323 1.00 84.81 98 ASN A CA 1
ATOM 719 C C . ASN A 1 98 ? 15.175 1.144 -2.431 1.00 84.81 98 ASN A C 1
ATOM 721 O O . ASN A 1 98 ? 14.559 0.656 -1.485 1.00 84.81 98 ASN A O 1
ATOM 725 N N . LEU A 1 99 ? 15.348 0.478 -3.576 1.00 84.50 99 LEU A N 1
ATOM 726 C CA . LEU A 1 99 ? 14.886 -0.896 -3.769 1.00 84.50 99 LEU A CA 1
ATOM 727 C C . LEU A 1 99 ? 15.656 -1.861 -2.860 1.00 84.50 99 LEU A C 1
ATOM 729 O O . LEU A 1 99 ? 15.044 -2.736 -2.252 1.00 84.50 99 LEU A O 1
ATOM 733 N N . GLU A 1 100 ? 16.965 -1.673 -2.690 1.00 84.31 100 GLU A N 1
ATOM 734 C CA . GLU A 1 100 ? 17.763 -2.435 -1.724 1.00 84.31 100 GLU A CA 1
ATOM 735 C C . GLU A 1 100 ? 17.269 -2.199 -0.287 1.00 84.31 100 GLU A C 1
ATOM 737 O O . GLU A 1 100 ? 17.003 -3.165 0.430 1.00 84.31 100 GLU A O 1
ATOM 742 N N . GLU A 1 101 ? 17.042 -0.945 0.117 1.00 84.69 101 GLU A N 1
ATOM 743 C CA . GLU A 1 101 ? 16.499 -0.601 1.439 1.00 84.69 101 GLU A CA 1
ATOM 744 C C . GLU A 1 101 ? 15.133 -1.258 1.692 1.00 84.69 101 GLU A C 1
ATOM 746 O O . GLU A 1 101 ? 14.883 -1.773 2.783 1.00 84.69 101 GLU A O 1
ATOM 751 N N . LEU A 1 102 ? 14.256 -1.297 0.684 1.00 82.88 102 LEU A N 1
ATOM 752 C CA . LEU A 1 102 ? 12.947 -1.948 0.781 1.00 82.88 102 LEU A CA 1
ATOM 753 C C . LEU A 1 102 ? 13.033 -3.474 0.766 1.00 82.88 102 LEU A C 1
ATOM 755 O O . LEU A 1 102 ? 12.214 -4.123 1.417 1.00 82.88 102 LEU A O 1
ATOM 759 N N . SER A 1 103 ? 14.006 -4.054 0.059 1.00 80.75 103 SER A N 1
ATOM 760 C CA . SER A 1 103 ? 14.189 -5.509 -0.003 1.00 80.75 103 SER A CA 1
ATOM 761 C C . SER A 1 103 ? 14.473 -6.107 1.379 1.00 80.75 103 SER A C 1
ATOM 763 O O . SER A 1 103 ? 13.957 -7.169 1.716 1.00 80.75 103 SER A O 1
ATOM 765 N N . VAL A 1 104 ? 15.201 -5.374 2.228 1.00 79.00 104 VAL A N 1
ATOM 766 C CA . VAL A 1 104 ? 15.530 -5.783 3.604 1.00 79.00 104 VAL A CA 1
ATOM 767 C C . VAL A 1 104 ? 14.298 -5.775 4.519 1.00 79.00 104 VAL A C 1
ATOM 769 O O . VAL A 1 104 ? 14.275 -6.455 5.542 1.00 79.00 104 VAL A O 1
ATOM 772 N N . LEU A 1 105 ? 13.258 -5.019 4.160 1.00 71.62 105 LEU A N 1
ATOM 773 C CA . LEU A 1 105 ? 12.022 -4.885 4.935 1.00 71.62 105 LEU A CA 1
ATOM 774 C C . LEU A 1 105 ? 10.938 -5.882 4.511 1.00 71.62 105 LEU A C 1
ATOM 776 O O . LEU A 1 105 ? 9.834 -5.855 5.061 1.00 71.62 105 LEU A O 1
ATOM 780 N N . GLN A 1 106 ? 11.222 -6.744 3.532 1.00 71.94 106 GLN A N 1
ATOM 781 C CA . GLN A 1 106 ? 10.272 -7.749 3.076 1.00 71.94 106 GLN A CA 1
ATOM 782 C C . GLN A 1 106 ? 10.062 -8.819 4.152 1.00 71.94 106 GLN A C 1
ATOM 784 O O . GLN A 1 106 ? 11.004 -9.356 4.735 1.00 71.94 106 GLN A O 1
ATOM 789 N N . HIS A 1 107 ? 8.795 -9.130 4.422 1.00 71.88 107 HIS A N 1
ATOM 790 C CA . HIS A 1 107 ? 8.441 -10.269 5.259 1.00 71.88 107 HIS A CA 1
ATOM 791 C C . HIS A 1 107 ? 8.693 -11.558 4.466 1.00 71.88 107 HIS A C 1
ATOM 793 O O . HIS A 1 107 ? 8.403 -11.594 3.274 1.00 71.88 107 HIS A O 1
ATOM 799 N N . ALA A 1 108 ? 9.172 -12.622 5.117 1.00 67.38 108 ALA A N 1
ATOM 800 C CA . ALA A 1 108 ? 9.578 -13.868 4.447 1.00 67.38 108 ALA A CA 1
ATOM 801 C C . ALA A 1 108 ? 8.495 -14.487 3.536 1.00 67.38 108 ALA A C 1
ATOM 803 O O . ALA A 1 108 ? 8.814 -15.132 2.543 1.00 67.38 108 ALA A O 1
ATOM 804 N N . ASP A 1 109 ? 7.222 -14.247 3.855 1.00 64.81 109 ASP A N 1
ATOM 805 C CA . ASP A 1 109 ? 6.062 -14.784 3.134 1.00 64.81 109 ASP A CA 1
ATOM 806 C C . ASP A 1 109 ? 5.435 -13.792 2.133 1.00 64.81 109 ASP A C 1
ATOM 808 O O . ASP A 1 109 ? 4.403 -14.084 1.527 1.00 64.81 109 ASP A O 1
ATOM 812 N N . VAL A 1 110 ? 6.007 -12.591 1.979 1.00 67.12 110 VAL A N 1
ATOM 813 C CA . VAL A 1 110 ? 5.445 -11.520 1.147 1.00 67.12 110 VAL A CA 1
ATOM 814 C C . VAL A 1 110 ? 6.505 -10.991 0.189 1.00 67.12 110 VAL A C 1
ATOM 816 O O . VAL A 1 110 ? 7.364 -10.200 0.571 1.00 67.12 110 VAL A O 1
ATOM 819 N N . ASP A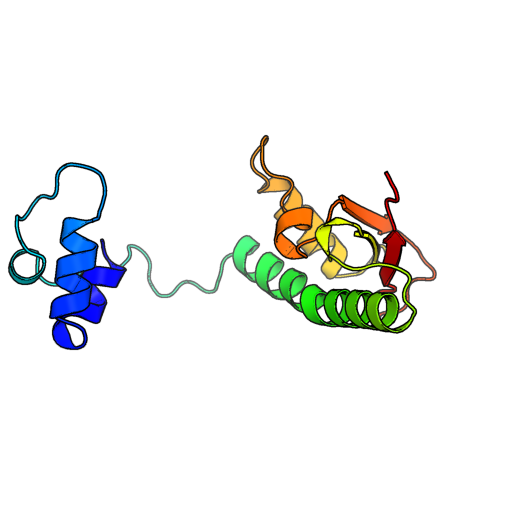 1 111 ? 6.374 -11.356 -1.087 1.00 75.69 111 ASP A N 1
ATOM 820 C CA . ASP A 1 111 ? 7.099 -10.693 -2.174 1.00 75.69 111 ASP A CA 1
ATOM 821 C C . ASP A 1 111 ? 6.612 -9.240 -2.298 1.00 75.69 111 ASP A C 1
ATOM 823 O O . ASP A 1 111 ? 5.563 -8.944 -2.884 1.00 75.69 111 ASP A O 1
ATOM 827 N N . GLY A 1 112 ? 7.358 -8.328 -1.674 1.00 78.75 112 GLY A N 1
ATOM 828 C CA . GLY A 1 112 ? 6.949 -6.940 -1.502 1.00 78.75 112 GLY A CA 1
ATOM 829 C C . GLY A 1 112 ? 6.782 -6.193 -2.823 1.00 78.75 112 GLY A C 1
ATOM 830 O O . GLY A 1 112 ? 5.851 -5.397 -2.958 1.00 78.75 112 GLY A O 1
ATOM 831 N N . PHE A 1 113 ? 7.630 -6.464 -3.818 1.00 86.62 113 PHE A N 1
ATOM 832 C CA . PHE A 1 113 ? 7.572 -5.749 -5.095 1.00 86.62 113 PHE A CA 1
ATOM 833 C C . PHE A 1 113 ? 6.402 -6.213 -5.948 1.00 86.62 113 PHE A C 1
ATOM 835 O O . PHE A 1 113 ? 5.719 -5.388 -6.561 1.00 86.62 113 PHE A O 1
ATOM 842 N N . ARG A 1 114 ? 6.087 -7.508 -5.917 1.00 88.19 114 ARG A N 1
ATOM 843 C CA . ARG A 1 114 ? 4.904 -8.033 -6.594 1.00 88.19 114 ARG A CA 1
ATOM 844 C C . ARG A 1 114 ? 3.618 -7.353 -6.118 1.00 88.19 114 ARG A C 1
ATOM 846 O O . ARG A 1 114 ? 2.798 -6.938 -6.938 1.00 88.19 114 ARG A O 1
ATOM 853 N N . TRP A 1 115 ? 3.462 -7.174 -4.805 1.00 85.62 115 TRP A N 1
ATOM 854 C CA . TRP A 1 115 ? 2.334 -6.442 -4.216 1.00 85.62 115 TRP A CA 1
ATOM 855 C C . TRP A 1 115 ? 2.380 -4.938 -4.501 1.00 85.62 115 TRP A C 1
ATOM 857 O O . TRP A 1 115 ? 1.335 -4.318 -4.721 1.00 85.62 115 TRP A O 1
ATOM 867 N N . LEU A 1 116 ? 3.578 -4.349 -4.529 1.00 87.12 116 LEU A N 1
ATOM 868 C CA . LEU A 1 116 ? 3.764 -2.936 -4.850 1.00 87.12 116 LEU A CA 1
ATOM 869 C C . LEU A 1 116 ? 3.267 -2.598 -6.259 1.00 87.12 116 LEU A C 1
ATOM 871 O O . LEU A 1 116 ? 2.703 -1.522 -6.448 1.00 87.12 116 LEU A O 1
ATOM 875 N N . PHE A 1 117 ? 3.432 -3.505 -7.221 1.00 88.88 117 PHE A N 1
ATOM 876 C CA . PHE A 1 117 ? 3.060 -3.274 -8.619 1.00 88.88 117 PHE A CA 1
ATOM 877 C C . PHE A 1 117 ? 1.784 -3.999 -9.065 1.00 88.88 117 PHE A C 1
ATOM 879 O O . PHE A 1 117 ? 1.196 -3.623 -10.074 1.00 88.88 117 PHE A O 1
ATOM 886 N N . GLY A 1 118 ? 1.297 -4.973 -8.293 1.00 89.50 118 GLY A N 1
ATOM 887 C CA . GLY A 1 118 ? 0.066 -5.710 -8.595 1.00 89.50 118 GLY A CA 1
ATOM 888 C C . GLY A 1 118 ? 0.210 -6.693 -9.760 1.00 89.50 118 GLY A C 1
ATOM 889 O O . GLY A 1 118 ? -0.715 -6.826 -10.559 1.00 89.50 118 GLY A O 1
ATOM 890 N N . VAL A 1 119 ? 1.363 -7.357 -9.855 1.00 91.69 119 VAL A N 1
ATOM 891 C CA . VAL A 1 119 ? 1.751 -8.259 -10.959 1.00 91.69 119 VAL A CA 1
ATOM 892 C C . VAL A 1 119 ? 1.992 -9.702 -10.465 1.00 91.69 119 VAL A C 1
ATOM 894 O O . VAL A 1 119 ? 1.779 -9.979 -9.280 1.00 91.69 119 VAL A O 1
ATOM 897 N N . SER A 1 120 ? 2.364 -10.657 -11.330 1.00 90.88 120 SER A N 1
ATOM 898 C CA . SER A 1 120 ? 2.685 -12.044 -10.916 1.00 90.88 120 SER A CA 1
ATOM 899 C C . SER A 1 120 ? 4.125 -12.218 -10.446 1.00 90.88 120 SER A C 1
ATOM 901 O O . SER A 1 120 ? 4.391 -13.045 -9.579 1.00 90.88 120 SER A O 1
ATOM 903 N N . ALA A 1 121 ? 5.037 -11.411 -10.975 1.00 89.50 121 ALA A N 1
ATOM 904 C CA . ALA A 1 121 ? 6.443 -11.439 -10.615 1.00 89.50 121 ALA A CA 1
ATOM 905 C C . ALA A 1 121 ? 7.099 -10.099 -10.945 1.00 89.50 121 ALA A C 1
ATOM 907 O O . ALA A 1 121 ? 6.657 -9.374 -11.841 1.00 89.50 121 ALA A O 1
ATOM 908 N N . VAL A 1 122 ? 8.157 -9.773 -10.207 1.00 89.69 122 VAL A N 1
ATOM 909 C CA . VAL A 1 122 ? 8.979 -8.590 -10.459 1.00 89.69 122 VAL A CA 1
ATOM 910 C C . VAL A 1 122 ? 10.437 -9.003 -10.452 1.00 89.69 122 VAL A C 1
ATOM 912 O O . VAL A 1 122 ? 10.904 -9.628 -9.505 1.00 89.69 122 VAL A O 1
ATOM 915 N N . GLU A 1 123 ? 11.155 -8.626 -11.498 1.00 88.56 123 GLU A N 1
ATOM 916 C CA . GLU A 1 123 ? 12.595 -8.795 -11.596 1.00 88.56 123 GLU A CA 1
ATOM 917 C C . GLU A 1 123 ? 13.246 -7.422 -11.734 1.00 88.56 123 GLU A C 1
ATOM 919 O O . GLU A 1 123 ? 12.832 -6.607 -12.555 1.00 88.56 123 GLU A O 1
ATOM 924 N N . VAL A 1 124 ? 14.255 -7.150 -10.910 1.00 86.88 124 VAL A N 1
ATOM 925 C CA . VAL A 1 124 ? 15.022 -5.905 -10.979 1.00 86.88 124 VAL A CA 1
ATOM 926 C C . VAL A 1 124 ? 16.370 -6.227 -11.606 1.00 86.88 124 VAL A C 1
ATOM 928 O O . VAL A 1 124 ? 17.158 -6.979 -11.033 1.00 86.88 124 VAL A O 1
ATOM 931 N N . VAL A 1 125 ? 16.631 -5.664 -12.783 1.00 87.81 125 VAL A N 1
ATOM 932 C CA . VAL A 1 125 ? 17.855 -5.902 -13.553 1.00 87.81 125 VAL A CA 1
ATOM 933 C C . VAL A 1 125 ? 18.708 -4.642 -13.535 1.00 87.81 125 VAL A C 1
ATOM 935 O O . VAL A 1 125 ? 18.225 -3.543 -13.796 1.00 87.81 125 VAL A O 1
ATOM 938 N N . MET A 1 126 ? 19.990 -4.806 -13.220 1.00 84.88 126 MET A N 1
ATOM 939 C CA . MET A 1 126 ? 20.965 -3.723 -13.315 1.00 84.88 126 MET A CA 1
ATOM 940 C C . MET A 1 126 ? 21.453 -3.624 -14.760 1.00 84.88 126 MET A C 1
ATOM 942 O O . MET A 1 126 ? 21.967 -4.608 -15.291 1.00 84.88 126 MET A O 1
ATOM 946 N N . ASP A 1 127 ? 21.306 -2.456 -15.380 1.00 81.06 127 ASP A N 1
ATOM 947 C CA . ASP A 1 127 ? 21.723 -2.230 -16.767 1.00 81.06 127 ASP A CA 1
ATOM 948 C C . ASP A 1 127 ? 22.362 -0.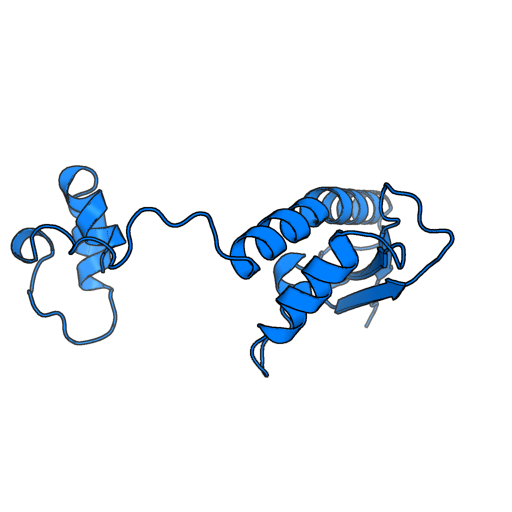843 -16.932 1.00 81.06 127 ASP A C 1
ATOM 950 O O . ASP A 1 127 ? 21.752 0.178 -16.613 1.00 81.06 127 ASP A O 1
ATOM 954 N N . ASP A 1 128 ? 23.595 -0.809 -17.444 1.00 70.88 128 ASP A N 1
ATOM 955 C CA . ASP A 1 128 ? 24.352 0.418 -17.729 1.00 70.88 128 ASP A CA 1
ATOM 956 C C . ASP A 1 128 ? 23.730 1.233 -18.880 1.00 70.88 128 ASP A C 1
ATOM 958 O O . ASP A 1 128 ? 23.966 2.436 -18.992 1.00 70.88 128 ASP A O 1
ATOM 962 N N . ALA A 1 129 ? 22.928 0.598 -19.744 1.00 67.31 129 ALA A N 1
ATOM 963 C CA . ALA A 1 129 ? 22.203 1.259 -20.828 1.00 67.31 129 ALA A CA 1
ATOM 964 C C . ALA A 1 129 ? 20.840 1.829 -20.389 1.00 67.31 129 ALA A C 1
ATOM 966 O O . ALA A 1 129 ? 20.206 2.568 -21.158 1.00 67.31 129 ALA A O 1
ATOM 967 N N . ALA A 1 130 ? 20.386 1.520 -19.166 1.00 62.81 130 ALA A N 1
ATOM 968 C CA . ALA A 1 130 ? 19.161 2.084 -18.616 1.00 62.81 130 ALA A CA 1
ATOM 969 C C . ALA A 1 130 ? 19.305 3.610 -18.503 1.00 62.81 130 ALA A C 1
ATOM 971 O O . ALA A 1 130 ? 20.205 4.128 -17.841 1.00 62.81 130 ALA A O 1
ATOM 972 N N . HIS A 1 131 ? 18.432 4.341 -19.198 1.00 54.88 131 HIS A N 1
ATOM 973 C CA . HIS A 1 131 ? 18.381 5.797 -19.094 1.00 54.88 131 HIS A CA 1
ATOM 974 C C . HIS A 1 131 ? 17.771 6.199 -17.745 1.00 54.88 131 HIS A C 1
ATOM 976 O O . HIS A 1 131 ? 17.126 5.394 -17.083 1.00 54.88 131 HIS A O 1
ATOM 982 N N . ALA A 1 132 ? 17.948 7.464 -17.349 1.00 47.47 132 ALA A N 1
ATOM 983 C CA . ALA A 1 132 ? 17.363 8.010 -16.118 1.00 47.47 132 ALA A CA 1
ATOM 984 C C . ALA A 1 132 ? 15.817 7.936 -16.066 1.00 47.47 132 ALA A C 1
ATOM 986 O O . ALA A 1 132 ? 15.250 8.124 -14.995 1.00 47.47 132 ALA A O 1
ATOM 987 N N . ASP A 1 133 ? 15.165 7.656 -17.201 1.00 46.25 133 ASP A N 1
ATOM 988 C CA . ASP A 1 133 ? 13.804 7.121 -17.265 1.00 46.25 133 ASP A CA 1
ATOM 989 C C . ASP A 1 133 ? 13.901 5.591 -17.325 1.00 46.25 133 ASP A C 1
ATOM 991 O O . ASP A 1 133 ? 14.129 5.014 -18.393 1.00 46.25 133 ASP A O 1
ATOM 995 N N . ASP A 1 134 ? 13.784 4.954 -16.160 1.00 54.38 134 ASP A N 1
ATOM 996 C CA . ASP A 1 134 ? 13.890 3.510 -15.955 1.00 54.38 134 ASP A CA 1
ATOM 997 C C . ASP A 1 134 ? 13.110 2.731 -17.027 1.00 54.38 134 ASP A C 1
ATOM 999 O O . ASP A 1 134 ? 11.884 2.843 -17.158 1.00 54.38 134 ASP A O 1
ATOM 1003 N N . ALA A 1 135 ? 13.820 1.938 -17.832 1.00 64.19 135 ALA A N 1
ATOM 1004 C CA . ALA A 1 135 ? 13.173 1.105 -18.831 1.00 64.19 135 ALA A CA 1
ATOM 1005 C C . ALA A 1 135 ? 12.375 0.014 -18.101 1.00 64.19 135 ALA A C 1
ATOM 1007 O O . ALA A 1 135 ? 12.896 -0.686 -17.238 1.00 64.19 135 ALA A O 1
ATOM 1008 N N . ILE A 1 136 ? 11.093 -0.129 -18.431 1.00 70.81 136 ILE A N 1
ATOM 1009 C CA . ILE A 1 136 ? 10.233 -1.179 -17.876 1.00 70.81 136 ILE A CA 1
ATOM 1010 C C . ILE A 1 136 ? 9.811 -2.083 -19.022 1.00 70.81 136 ILE A C 1
ATOM 1012 O O . ILE A 1 136 ? 9.131 -1.638 -19.953 1.00 70.81 136 ILE A O 1
ATOM 1016 N N . SER A 1 137 ? 10.209 -3.351 -18.942 1.00 74.88 137 SER A N 1
ATOM 1017 C CA . SER A 1 137 ? 9.714 -4.405 -19.824 1.00 74.88 137 SER A CA 1
ATOM 1018 C C . SER A 1 137 ? 8.647 -5.216 -19.101 1.00 74.88 137 SER A C 1
ATOM 1020 O O . SER A 1 137 ? 8.728 -5.437 -17.893 1.00 74.88 137 SER A O 1
ATOM 1022 N N . LEU A 1 138 ? 7.633 -5.649 -19.842 1.00 70.94 138 LEU A N 1
ATOM 1023 C CA . LEU A 1 138 ? 6.603 -6.547 -19.341 1.00 70.94 138 LEU A CA 1
ATOM 1024 C C . LEU A 1 138 ? 6.554 -7.783 -20.223 1.00 70.94 138 LEU A C 1
ATOM 1026 O O . LEU A 1 138 ? 6.445 -7.673 -21.445 1.00 70.94 138 LEU A O 1
ATOM 1030 N N . GLU A 1 139 ? 6.561 -8.941 -19.584 1.00 74.62 139 GLU A N 1
ATOM 1031 C CA . GLU A 1 139 ? 6.385 -10.234 -20.227 1.00 74.62 139 GLU A CA 1
ATOM 1032 C C . GLU A 1 139 ? 5.095 -10.867 -19.707 1.00 74.62 139 GLU A C 1
ATOM 1034 O O . GLU A 1 139 ? 4.745 -10.721 -18.536 1.00 74.62 139 GLU A O 1
ATOM 1039 N N . SER A 1 140 ? 4.348 -11.542 -20.580 1.00 67.81 140 SER A N 1
ATOM 1040 C CA . SER A 1 140 ? 3.221 -12.360 -20.135 1.00 67.81 140 SER A CA 1
ATOM 1041 C C . SER A 1 140 ? 3.759 -13.692 -19.627 1.00 67.81 140 SER A C 1
ATOM 1043 O O . SER A 1 140 ? 4.421 -14.416 -20.370 1.00 67.81 140 SER A O 1
ATOM 1045 N N . GLU A 1 141 ? 3.439 -14.034 -18.382 1.00 61.59 141 GLU A N 1
ATOM 1046 C CA . GLU A 1 141 ? 3.526 -15.410 -17.900 1.00 61.59 141 GLU A CA 1
ATOM 1047 C C . GLU A 1 141 ? 2.275 -16.142 -18.386 1.00 61.59 141 GLU A C 1
ATOM 1049 O O . GLU A 1 141 ? 1.296 -16.318 -17.661 1.00 61.59 141 GLU A O 1
ATOM 1054 N N . ALA A 1 142 ? 2.270 -16.522 -19.663 1.00 49.84 142 ALA A N 1
ATOM 1055 C CA . ALA A 1 142 ? 1.310 -17.506 -20.136 1.00 49.84 142 ALA A CA 1
ATOM 1056 C C . ALA A 1 142 ? 1.638 -18.842 -19.446 1.00 49.84 142 ALA A C 1
ATOM 1058 O O . ALA A 1 142 ? 2.689 -19.429 -19.708 1.00 49.84 142 ALA A O 1
ATOM 1059 N N . LEU A 1 143 ? 0.761 -19.250 -18.521 1.00 37.91 143 LEU A N 1
ATOM 1060 C CA . LEU A 1 143 ? 0.765 -20.559 -17.855 1.00 37.91 143 LEU A CA 1
ATOM 1061 C C . LEU A 1 143 ? 0.686 -21.718 -18.857 1.00 37.91 143 LEU A C 1
ATOM 1063 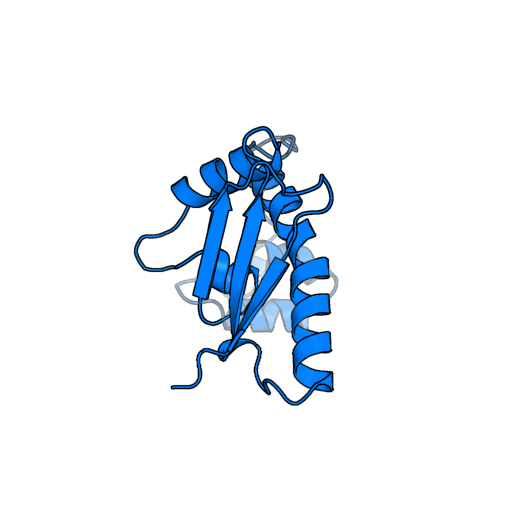O O . LEU A 1 143 ? -0.104 -21.611 -19.826 1.00 37.91 143 LEU A O 1
#

InterPro domains:
  IPR009080 Aminoacyl-tRNA synthetase, class Ia, anticodon-binding [SSF47323] (1-125)
  IPR013155 Methionyl/Valyl/Leucyl/Isoleucyl-tRNA synthetase, anticodon-binding [PF08264] (1-86)
  IPR050081 Isoleucine--tRNA ligase [PTHR42765] (2-131)

Sequence (143 aa):
ENLARAVAPVLCHLAEDVWQALPGTRAEPSIFLAGWCAPFPGSVVEPGAPVRALREALALREPVNAALERARKAGAMGAALEAKATIYVHPTSALKQNLEELSVLQHADVDGFRWLFGVSAVEVVMDDAAHADDAISLESEAL

Organism: NCBI:txid73915

Secondary structure (DSSP, 8-state):
-HHHHHHTTTSHHHHHHHHHHSSS--SSSSTTTS-SPPPPSSSS----HHHHHHHHHHHTHHHHHHHHHHHHHTTS-SSGGGEEEEEEE-TT-HHHHHHHHHHTT--TT--HHHHHHTSSEEEEEE-TT--SS--EEEEE---